Protein AF-A0A0M1JRF4-F1 (afdb_monomer_lite)

Radius of gyration: 20.36 Å; chains: 1; bounding box: 44×43×60 Å

pLDDT: mean 73.24, std 15.89, range [33.62, 96.62]

Structure (mmCIF, N/CA/C/O backbone):
data_AF-A0A0M1JRF4-F1
#
_entry.id   AF-A0A0M1JRF4-F1
#
loop_
_atom_site.group_PDB
_atom_site.id
_atom_site.type_symbol
_atom_site.label_atom_id
_atom_site.label_alt_id
_atom_site.label_comp_id
_atom_site.label_asym_id
_atom_site.label_entity_id
_atom_site.label_seq_id
_atom_site.pdbx_PDB_ins_code
_atom_site.Cartn_x
_atom_site.Cartn_y
_atom_site.Cartn_z
_atom_site.occupancy
_atom_site.B_iso_or_equiv
_atom_site.auth_seq_id
_atom_site.auth_comp_id
_atom_site.auth_asym_id
_atom_site.auth_atom_id
_atom_site.pdbx_PDB_model_num
ATOM 1 N N . MET A 1 1 ? -15.416 9.762 36.461 1.00 40.22 1 MET A N 1
ATOM 2 C CA . MET A 1 1 ? -14.225 10.137 35.661 1.00 40.22 1 MET A CA 1
ATOM 3 C C . MET A 1 1 ? -13.125 9.059 35.658 1.00 40.22 1 MET A C 1
ATOM 5 O O . MET A 1 1 ? -12.763 8.598 34.586 1.00 40.22 1 MET A O 1
ATOM 9 N N . PHE A 1 2 ? -12.673 8.545 36.812 1.00 33.62 2 PHE A N 1
ATOM 10 C CA . PHE A 1 2 ? -11.566 7.563 36.912 1.00 33.62 2 PHE A CA 1
ATOM 11 C C . PHE A 1 2 ? -11.776 6.170 36.270 1.00 33.62 2 PHE A C 1
ATOM 13 O O . PHE A 1 2 ? -10.801 5.503 35.934 1.00 33.62 2 PHE A O 1
ATOM 20 N N . LYS A 1 3 ? -13.018 5.703 36.067 1.00 45.19 3 LYS A N 1
ATOM 21 C CA . LYS A 1 3 ? -13.285 4.401 35.411 1.00 45.19 3 LYS A CA 1
ATOM 22 C C . LYS A 1 3 ? -13.143 4.433 33.879 1.00 45.19 3 LYS A C 1
ATOM 24 O O . LYS A 1 3 ? -12.910 3.384 33.290 1.00 45.19 3 LYS A O 1
ATOM 29 N N . ARG A 1 4 ? -13.268 5.607 33.241 1.00 44.72 4 ARG A N 1
ATOM 30 C CA . ARG A 1 4 ? -13.216 5.764 31.770 1.00 44.72 4 ARG A CA 1
ATOM 31 C C . ARG A 1 4 ? -11.778 5.628 31.246 1.00 44.72 4 ARG A C 1
ATOM 33 O O . ARG A 1 4 ? -11.536 4.856 30.327 1.00 44.72 4 ARG A O 1
ATOM 40 N N . ILE A 1 5 ? -10.833 6.236 31.969 1.00 53.28 5 ILE A N 1
ATOM 41 C CA . ILE A 1 5 ? -9.390 6.230 31.673 1.00 53.28 5 ILE A CA 1
ATOM 42 C C . ILE A 1 5 ? -8.810 4.805 31.655 1.00 53.28 5 ILE A C 1
ATOM 44 O O . ILE A 1 5 ? -7.969 4.495 30.819 1.00 53.28 5 ILE A O 1
ATOM 48 N N . LYS A 1 6 ? -9.283 3.902 32.529 1.00 58.22 6 LYS A N 1
ATOM 49 C CA . LYS A 1 6 ? -8.736 2.535 32.619 1.00 58.22 6 LYS A CA 1
ATOM 50 C C . LYS A 1 6 ? -8.973 1.708 31.351 1.00 58.22 6 LYS A C 1
ATOM 52 O O . LYS A 1 6 ? -8.084 0.975 30.944 1.00 58.22 6 LYS A O 1
ATOM 57 N N . ILE A 1 7 ? -10.144 1.821 30.724 1.00 61.22 7 ILE A N 1
ATOM 58 C CA . ILE A 1 7 ? -10.489 1.009 29.542 1.00 61.22 7 ILE A CA 1
ATOM 59 C C . ILE A 1 7 ? -9.811 1.556 28.283 1.00 61.22 7 ILE A C 1
ATOM 61 O O . ILE A 1 7 ? -9.316 0.779 27.468 1.00 61.22 7 ILE A O 1
ATOM 65 N N . GLU A 1 8 ? -9.757 2.880 28.141 1.00 59.53 8 GLU A N 1
ATOM 66 C CA . GLU A 1 8 ? -9.068 3.546 27.028 1.00 59.53 8 GLU A CA 1
ATOM 67 C C . GLU A 1 8 ? -7.565 3.250 27.069 1.00 59.53 8 GLU A C 1
ATOM 69 O O . GLU A 1 8 ? -6.987 2.859 26.059 1.00 59.53 8 GLU A O 1
ATOM 74 N N . PHE A 1 9 ? -6.959 3.309 28.259 1.00 65.25 9 PHE A N 1
ATOM 75 C CA . PHE A 1 9 ? -5.557 2.957 28.457 1.00 65.25 9 PHE A CA 1
ATOM 76 C C . PHE A 1 9 ? -5.271 1.479 28.157 1.00 65.25 9 PHE A C 1
ATOM 78 O O . PHE A 1 9 ? -4.322 1.181 27.441 1.00 65.25 9 PHE A O 1
ATO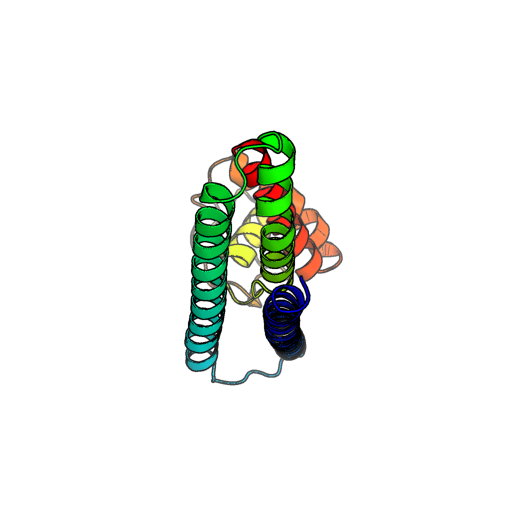M 85 N N . ILE A 1 10 ? -6.110 0.546 28.628 1.00 69.12 10 ILE A N 1
ATOM 86 C CA . ILE A 1 10 ? -5.951 -0.889 28.320 1.00 69.12 10 ILE A CA 1
ATOM 87 C C . ILE A 1 10 ? -6.063 -1.141 26.811 1.00 69.12 10 ILE A C 1
ATOM 89 O O . ILE A 1 10 ? -5.273 -1.903 26.259 1.00 69.12 10 ILE A O 1
ATOM 93 N N . SER A 1 11 ? -7.006 -0.479 26.137 1.00 62.59 11 SER A N 1
ATOM 94 C CA . SER A 1 11 ? -7.194 -0.623 24.689 1.00 62.59 11 SER A CA 1
ATOM 95 C C . SER A 1 11 ? -5.996 -0.072 23.913 1.00 62.59 11 SER A C 1
ATOM 97 O O . SER A 1 11 ? -5.538 -0.717 22.976 1.00 62.59 11 SER A O 1
ATOM 99 N N . LEU A 1 12 ? -5.439 1.069 24.336 1.00 63.66 12 LEU A N 1
ATOM 100 C CA . LEU A 1 12 ? -4.220 1.649 23.761 1.00 63.66 12 LEU A CA 1
ATOM 101 C C . LEU A 1 12 ? -2.999 0.751 23.960 1.00 63.66 12 LEU A C 1
ATOM 103 O O . LEU A 1 12 ? -2.259 0.520 23.010 1.00 63.66 12 LEU A O 1
ATOM 107 N N . VAL A 1 13 ? -2.808 0.213 25.167 1.00 70.75 13 VAL A N 1
ATOM 108 C CA . VAL A 1 13 ? -1.709 -0.714 25.472 1.00 70.75 13 VAL A CA 1
ATOM 109 C C . VAL A 1 13 ? -1.828 -1.982 24.630 1.00 70.75 13 VAL A C 1
ATOM 111 O O . VAL A 1 13 ? -0.845 -2.412 24.035 1.00 70.75 13 VAL A O 1
ATOM 114 N N . PHE A 1 14 ? -3.030 -2.551 24.516 1.00 68.19 14 PHE A N 1
ATOM 115 C CA . PHE A 1 14 ? -3.266 -3.727 23.682 1.00 68.19 14 PHE A CA 1
ATOM 116 C C . PHE A 1 14 ? -2.987 -3.430 22.203 1.00 68.19 14 PHE A C 1
ATOM 118 O O . PHE A 1 14 ? -2.257 -4.168 21.550 1.00 68.19 14 PHE A O 1
ATOM 125 N N . CYS A 1 15 ? -3.479 -2.299 21.694 1.00 63.47 15 CYS A N 1
ATOM 126 C CA . CYS A 1 15 ? -3.250 -1.868 20.319 1.00 63.47 15 CYS A CA 1
ATOM 127 C C . CYS A 1 15 ? -1.758 -1.619 20.028 1.00 63.47 15 CYS A C 1
ATOM 129 O O . CYS A 1 15 ? -1.267 -1.997 18.966 1.00 63.47 15 CYS A O 1
ATOM 131 N N . PHE A 1 16 ? -1.023 -1.041 20.982 1.00 65.00 16 PHE A N 1
ATOM 132 C CA . PHE A 1 16 ? 0.420 -0.824 20.882 1.00 65.00 16 PHE A CA 1
ATOM 133 C C . PHE A 1 16 ? 1.203 -2.141 20.848 1.00 65.00 16 PHE A C 1
ATOM 135 O O . PHE A 1 16 ? 2.083 -2.296 20.007 1.00 65.00 16 PHE A O 1
ATOM 142 N N . ILE A 1 17 ? 0.859 -3.104 21.712 1.00 70.25 17 ILE A N 1
ATOM 143 C CA . ILE A 1 17 ? 1.481 -4.439 21.727 1.00 70.25 17 ILE A CA 1
ATOM 144 C C . ILE A 1 17 ? 1.281 -5.137 20.377 1.00 70.25 17 ILE A C 1
ATOM 146 O O . ILE A 1 17 ? 2.244 -5.650 19.808 1.00 70.25 17 ILE A O 1
ATOM 150 N N . LEU A 1 18 ? 0.060 -5.096 19.836 1.00 65.44 18 LEU A N 1
ATOM 151 C CA . LEU A 1 18 ? -0.245 -5.673 18.525 1.00 65.44 18 LEU A CA 1
ATOM 152 C C . LEU A 1 18 ? 0.545 -4.987 17.400 1.00 65.44 18 LEU A C 1
ATOM 154 O O . LEU A 1 18 ? 1.150 -5.660 16.568 1.00 65.44 18 LEU A O 1
ATOM 158 N N . CYS A 1 19 ? 0.624 -3.653 17.410 1.00 61.62 19 CYS A N 1
ATOM 159 C CA . CYS A 1 19 ? 1.411 -2.910 16.423 1.00 61.62 19 CYS A CA 1
ATOM 160 C C . CYS A 1 19 ? 2.907 -3.236 16.501 1.00 61.62 19 CYS A C 1
ATOM 162 O O . CYS A 1 19 ? 3.540 -3.444 15.468 1.00 61.62 19 CYS A O 1
ATOM 164 N N . ALA A 1 20 ? 3.473 -3.305 17.708 1.00 64.19 20 ALA A N 1
ATOM 165 C CA . ALA A 1 20 ? 4.881 -3.627 17.914 1.00 64.19 20 ALA A CA 1
ATOM 166 C C . ALA A 1 20 ? 5.221 -5.045 17.425 1.00 64.19 20 ALA A C 1
ATOM 168 O O . ALA A 1 20 ? 6.272 -5.256 16.820 1.00 64.19 20 ALA A O 1
ATOM 169 N N . GLU A 1 21 ? 4.324 -6.013 17.631 1.00 66.50 21 GLU A N 1
ATOM 170 C CA . GLU A 1 21 ? 4.525 -7.381 17.151 1.00 66.50 21 GLU A CA 1
ATOM 171 C C . GLU A 1 21 ? 4.478 -7.475 15.617 1.00 66.50 21 GLU A C 1
ATOM 173 O O . GLU A 1 21 ? 5.301 -8.174 15.019 1.00 66.50 21 GLU A O 1
ATOM 178 N N . LEU A 1 22 ? 3.564 -6.746 14.968 1.00 62.75 22 LEU A N 1
ATOM 179 C CA . LEU A 1 22 ? 3.484 -6.674 13.503 1.00 62.75 22 LEU A CA 1
ATOM 180 C C . LEU A 1 22 ? 4.747 -6.051 12.898 1.00 62.75 22 LEU A C 1
ATOM 182 O O . LEU A 1 22 ? 5.294 -6.577 11.927 1.00 62.75 22 LEU A O 1
ATOM 186 N N . LEU A 1 23 ? 5.262 -4.994 13.526 1.00 60.81 23 LEU A N 1
ATOM 187 C CA . LEU A 1 23 ? 6.465 -4.288 13.087 1.00 60.81 23 LEU A CA 1
ATOM 188 C C . LE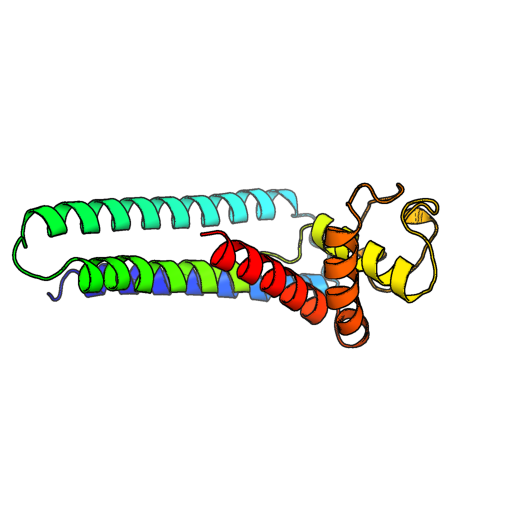U A 1 23 ? 7.728 -5.159 13.240 1.00 60.81 23 LEU A C 1
ATOM 190 O O . LEU A 1 23 ? 8.554 -5.233 12.331 1.00 60.81 23 LEU A O 1
ATOM 194 N N . LEU A 1 24 ? 7.844 -5.912 14.341 1.00 63.69 24 LEU A N 1
ATOM 195 C CA . LEU A 1 24 ? 8.929 -6.883 14.546 1.00 63.69 24 LEU A CA 1
ATOM 196 C C . LEU A 1 24 ? 8.897 -8.040 13.537 1.00 63.69 24 LEU A C 1
ATOM 198 O O . LEU A 1 24 ? 9.950 -8.541 13.139 1.00 63.69 24 LEU A O 1
ATOM 202 N N . LYS A 1 25 ? 7.708 -8.483 13.117 1.00 59.84 25 LYS A N 1
ATOM 203 C CA . LYS A 1 25 ? 7.568 -9.528 12.090 1.00 59.84 25 LYS A CA 1
ATOM 204 C C . LYS A 1 25 ? 7.936 -9.020 10.703 1.00 59.84 25 LYS A C 1
ATOM 206 O O . LYS A 1 25 ? 8.608 -9.745 9.976 1.00 59.84 25 LYS A O 1
ATOM 211 N N . GLN A 1 26 ? 7.567 -7.784 10.365 1.00 60.22 26 GLN A N 1
ATOM 212 C CA . GLN A 1 26 ? 8.017 -7.150 9.127 1.00 60.22 26 GLN A CA 1
ATOM 213 C C . GLN A 1 26 ? 9.546 -7.099 9.063 1.00 60.22 26 GLN A C 1
ATOM 215 O O . GLN A 1 26 ? 10.125 -7.530 8.070 1.00 60.22 26 GLN A O 1
ATOM 220 N N . TYR A 1 27 ? 10.198 -6.664 10.144 1.00 62.16 27 TYR A N 1
ATOM 221 C CA . TYR A 1 27 ? 11.658 -6.640 10.214 1.00 62.16 27 TYR A CA 1
ATOM 222 C C . TYR A 1 27 ? 12.275 -8.028 9.959 1.00 62.16 27 TYR A C 1
ATOM 224 O O . TYR A 1 27 ? 13.260 -8.151 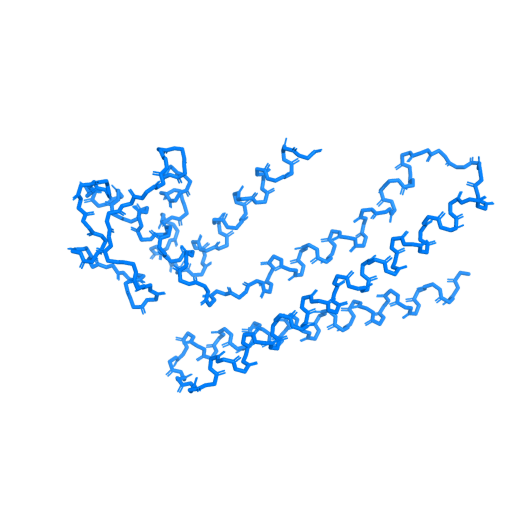9.241 1.00 62.16 27 TYR A O 1
ATOM 232 N N . ARG A 1 28 ? 11.669 -9.106 10.476 1.00 59.31 28 ARG A N 1
ATOM 233 C CA . ARG A 1 28 ? 12.144 -10.482 10.229 1.00 59.31 28 ARG A CA 1
ATOM 234 C C . ARG A 1 28 ? 11.970 -10.943 8.779 1.00 59.31 28 ARG A C 1
ATOM 236 O O . ARG A 1 28 ? 12.826 -11.675 8.287 1.00 59.31 28 ARG A O 1
ATOM 243 N N . LEU A 1 29 ? 10.892 -10.523 8.113 1.00 57.91 29 LEU A N 1
ATOM 244 C CA . LEU A 1 29 ? 10.653 -10.820 6.697 1.00 57.91 29 LEU A CA 1
ATOM 245 C C . LEU A 1 29 ? 11.652 -10.084 5.793 1.00 57.91 29 LEU A C 1
ATOM 247 O O . LEU A 1 29 ? 12.189 -10.692 4.873 1.00 57.91 29 LEU A O 1
ATOM 251 N N . GLU A 1 30 ? 11.963 -8.819 6.093 1.00 56.12 30 GLU A N 1
ATOM 252 C CA . GLU A 1 30 ? 12.979 -8.040 5.365 1.00 56.12 30 GLU A CA 1
ATOM 253 C C . GLU A 1 30 ? 14.395 -8.634 5.512 1.00 56.12 30 GLU A C 1
ATOM 255 O O . GLU A 1 30 ? 15.203 -8.536 4.593 1.00 56.12 30 GLU A O 1
ATOM 260 N N . VAL A 1 31 ? 14.691 -9.310 6.630 1.00 62.16 31 VAL A N 1
ATOM 261 C CA . VAL A 1 31 ? 15.986 -9.979 6.888 1.00 62.16 31 VAL A CA 1
ATOM 262 C C . VAL A 1 31 ? 16.045 -11.406 6.295 1.00 62.16 31 VAL A C 1
ATOM 264 O O . VAL A 1 31 ? 17.029 -12.120 6.468 1.00 62.16 31 VAL A O 1
ATOM 267 N N . GLY A 1 32 ? 15.021 -11.840 5.549 1.00 52.94 32 GLY A N 1
ATOM 268 C CA . GLY A 1 32 ? 15.050 -13.106 4.802 1.00 52.94 32 GLY A CA 1
ATOM 269 C C . GLY A 1 32 ? 14.826 -14.363 5.649 1.00 52.94 32 GLY A C 1
ATOM 270 O O . GLY A 1 32 ? 15.139 -15.469 5.209 1.00 52.94 32 GLY A O 1
ATOM 271 N N . VAL A 1 33 ? 14.264 -14.231 6.855 1.00 56.41 33 VAL A N 1
ATOM 272 C CA . VAL A 1 33 ? 13.871 -15.387 7.675 1.00 56.41 33 VAL A CA 1
ATOM 273 C C . VAL A 1 33 ? 12.528 -15.915 7.158 1.00 56.41 33 VAL A C 1
ATOM 275 O O . VAL A 1 33 ? 11.462 -15.481 7.595 1.00 56.41 33 VAL A O 1
ATOM 278 N N . SER A 1 34 ? 12.569 -16.821 6.175 1.00 50.03 34 SER A N 1
ATOM 279 C CA . SER A 1 34 ? 11.367 -17.406 5.571 1.00 50.03 34 SER A CA 1
ATOM 280 C C . SER A 1 34 ? 10.735 -18.453 6.496 1.00 50.03 34 SER A C 1
ATOM 282 O O . SER A 1 34 ? 11.069 -19.637 6.444 1.00 50.03 34 SER A O 1
ATOM 284 N N . ASP A 1 35 ? 9.800 -18.036 7.346 1.00 52.06 35 ASP A N 1
ATOM 285 C CA . ASP A 1 35 ? 8.957 -18.979 8.081 1.00 52.06 35 ASP A CA 1
ATOM 286 C C . ASP A 1 35 ? 7.742 -19.371 7.228 1.00 52.06 35 ASP A C 1
ATOM 288 O O . ASP A 1 35 ? 6.913 -18.533 6.870 1.00 52.06 35 ASP A O 1
ATOM 292 N N . ALA A 1 36 ? 7.586 -20.672 6.969 1.00 45.81 36 ALA A N 1
ATOM 293 C CA . ALA A 1 36 ? 6.463 -21.305 6.263 1.00 45.81 36 ALA A CA 1
ATOM 294 C C . ALA A 1 36 ? 5.098 -21.202 7.001 1.00 45.81 36 ALA A C 1
ATOM 296 O O . ALA A 1 36 ? 4.225 -22.052 6.852 1.00 45.81 36 ALA A O 1
ATOM 297 N N . ARG A 1 37 ? 4.894 -20.164 7.825 1.00 49.47 37 ARG A N 1
ATOM 298 C CA . ARG A 1 37 ? 3.712 -19.923 8.677 1.00 49.47 37 ARG A CA 1
ATOM 299 C C . ARG A 1 37 ? 2.806 -18.796 8.163 1.00 49.47 37 ARG A C 1
ATOM 301 O O . ARG A 1 37 ? 2.075 -18.195 8.950 1.00 49.47 37 ARG A O 1
ATOM 308 N N . LEU A 1 38 ? 2.850 -18.497 6.863 1.00 52.84 38 LEU A N 1
ATOM 309 C CA . LEU A 1 38 ? 2.087 -17.410 6.231 1.00 52.84 38 LEU A CA 1
ATOM 310 C C . LEU A 1 38 ? 0.580 -17.471 6.563 1.00 52.84 38 LEU A C 1
ATOM 312 O O . LEU A 1 38 ? 0.022 -16.490 7.040 1.00 52.84 38 LEU A O 1
ATOM 316 N N . THR A 1 39 ? -0.048 -18.649 6.500 1.00 49.56 39 THR A N 1
ATOM 317 C CA . THR A 1 39 ? -1.502 -18.799 6.715 1.00 49.56 39 THR A CA 1
ATOM 318 C C . THR A 1 39 ? -1.957 -18.565 8.163 1.00 49.56 39 THR A C 1
ATOM 320 O O . THR A 1 39 ? -3.030 -18.013 8.402 1.00 49.56 39 THR A O 1
ATOM 323 N N . TYR A 1 40 ? -1.149 -18.963 9.155 1.00 50.06 40 TYR A N 1
ATOM 324 C CA . TYR A 1 40 ? -1.467 -18.725 10.573 1.00 50.06 40 TYR A CA 1
ATOM 325 C C . TYR A 1 40 ? -1.338 -17.240 10.927 1.00 50.06 40 TYR A C 1
ATOM 327 O O . TYR A 1 40 ? -2.109 -16.712 11.729 1.00 50.06 40 TYR A O 1
ATOM 335 N N . ASN A 1 41 ? -0.376 -16.557 10.306 1.00 54.44 41 ASN A N 1
ATOM 336 C CA . ASN A 1 41 ? -0.169 -15.130 10.504 1.00 54.44 41 ASN A CA 1
ATOM 337 C C . ASN A 1 41 ? -1.314 -14.307 9.900 1.00 54.44 41 ASN A C 1
ATOM 339 O O . ASN A 1 41 ? -1.780 -13.385 10.563 1.00 54.44 41 ASN A O 1
ATOM 343 N N . ASP A 1 42 ? -1.837 -14.683 8.733 1.00 53.47 42 ASP A N 1
ATOM 344 C CA . ASP A 1 42 ? -2.952 -13.970 8.094 1.00 53.47 42 ASP A CA 1
ATOM 345 C C . ASP A 1 42 ? -4.262 -14.084 8.890 1.00 53.47 42 ASP A C 1
ATOM 347 O O . ASP A 1 42 ? -4.947 -13.083 9.120 1.00 53.47 42 ASP A O 1
ATOM 351 N N . LEU A 1 43 ? -4.584 -15.283 9.392 1.00 56.91 43 LEU A N 1
ATOM 352 C CA . LEU A 1 43 ? -5.743 -15.503 10.269 1.00 56.91 43 LEU A CA 1
ATOM 353 C C . LEU A 1 43 ? -5.633 -14.707 11.569 1.00 56.91 43 LEU A C 1
ATOM 355 O O . LEU A 1 43 ? -6.616 -14.144 12.055 1.00 56.91 43 LEU A O 1
ATOM 359 N N . ARG A 1 44 ? -4.425 -14.643 12.125 1.00 60.91 44 ARG A N 1
ATOM 360 C CA . ARG A 1 44 ? -4.163 -13.927 13.365 1.00 60.91 44 ARG A CA 1
ATOM 361 C C . ARG A 1 44 ? -4.244 -12.410 13.182 1.00 60.91 44 ARG A C 1
ATOM 363 O O . ARG A 1 44 ? -4.892 -11.756 13.991 1.00 60.91 44 ARG A O 1
ATOM 370 N N . ILE A 1 45 ? -3.669 -11.865 12.109 1.00 60.94 45 ILE A N 1
ATOM 371 C CA . ILE A 1 45 ? -3.798 -10.443 11.748 1.00 60.94 45 ILE A CA 1
ATOM 372 C C . ILE A 1 45 ? -5.275 -10.088 11.548 1.00 60.94 45 ILE A C 1
ATOM 374 O O . ILE A 1 45 ? -5.748 -9.070 12.051 1.00 60.94 45 ILE A O 1
ATOM 378 N N . GLY A 1 46 ? -6.033 -10.956 10.872 1.00 57.84 46 GLY A N 1
ATOM 379 C CA . GLY A 1 46 ? -7.481 -10.808 10.734 1.00 57.84 46 GLY A CA 1
ATOM 380 C C . GLY A 1 46 ? -8.199 -10.762 12.087 1.00 57.84 46 GLY A C 1
ATOM 381 O O . GLY A 1 46 ? -9.014 -9.871 12.319 1.00 57.84 46 GLY A O 1
ATOM 382 N N . ALA A 1 47 ? -7.862 -11.669 13.008 1.00 65.50 47 ALA A N 1
ATOM 383 C CA . ALA A 1 47 ? -8.431 -11.695 14.355 1.00 65.50 47 ALA A CA 1
ATOM 384 C C . ALA A 1 47 ? -8.086 -10.435 15.169 1.00 65.50 47 ALA A C 1
ATOM 386 O O . ALA A 1 47 ? -8.946 -9.901 15.871 1.00 65.50 47 ALA A O 1
ATOM 387 N N . GLU A 1 48 ? -6.860 -9.925 15.038 1.00 66.81 48 GLU A N 1
ATOM 388 C CA . GLU A 1 48 ? -6.410 -8.678 15.660 1.00 66.81 48 GLU A CA 1
ATOM 389 C C . GLU A 1 48 ? -7.219 -7.482 15.130 1.00 66.81 48 GLU A C 1
ATOM 391 O O . GLU A 1 48 ? -7.776 -6.719 15.919 1.00 66.81 48 GLU A O 1
ATOM 396 N N . TYR A 1 49 ? -7.414 -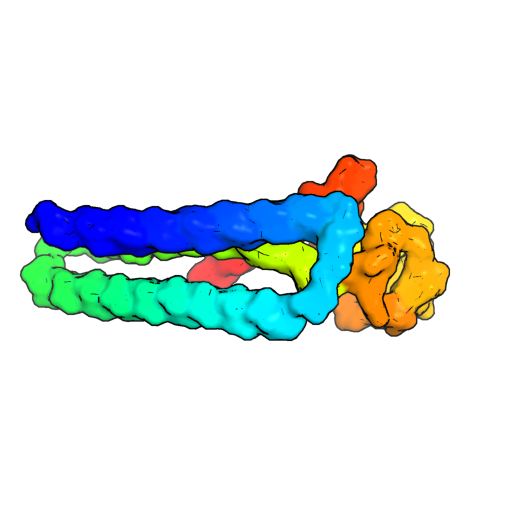7.374 13.812 1.00 63.47 49 TYR A N 1
ATOM 397 C CA . TYR A 1 49 ? -8.279 -6.349 13.212 1.00 63.47 49 TYR A CA 1
ATOM 398 C C . TYR A 1 49 ? -9.740 -6.460 13.660 1.00 63.47 49 TYR A C 1
ATOM 400 O O . TYR A 1 49 ? -10.381 -5.442 13.934 1.00 63.47 49 TYR A O 1
ATOM 408 N N . ILE A 1 50 ? -10.284 -7.674 13.760 1.00 65.06 50 ILE A N 1
ATOM 409 C CA . ILE A 1 50 ? -11.651 -7.900 14.249 1.00 65.06 50 ILE A CA 1
ATOM 410 C C . ILE A 1 50 ? -11.771 -7.454 15.710 1.00 65.06 50 ILE A C 1
ATOM 412 O O . ILE A 1 50 ? -12.723 -6.754 16.055 1.00 65.06 50 ILE A O 1
ATOM 416 N N . ALA A 1 51 ? -10.796 -7.784 16.559 1.00 70.19 51 ALA A N 1
ATOM 417 C CA . ALA A 1 51 ? -10.780 -7.358 17.955 1.00 70.19 51 ALA A CA 1
ATOM 418 C C . ALA A 1 51 ? -10.743 -5.825 18.087 1.00 70.19 51 ALA A C 1
ATOM 420 O O . ALA A 1 51 ? -11.501 -5.258 18.877 1.00 70.19 51 ALA A O 1
ATOM 421 N N . LEU A 1 52 ? -9.928 -5.146 17.272 1.00 66.69 52 LEU A N 1
ATOM 422 C CA . LEU A 1 52 ? -9.863 -3.682 17.224 1.00 66.69 52 LEU A CA 1
ATOM 423 C C . LEU A 1 52 ? -11.199 -3.066 16.776 1.00 66.69 52 LEU A C 1
ATOM 425 O O . LEU A 1 52 ? -11.677 -2.117 17.397 1.00 66.69 52 LEU A O 1
ATOM 429 N N . ASN A 1 53 ? -11.853 -3.644 15.764 1.00 65.19 53 ASN A N 1
ATOM 430 C CA . ASN A 1 53 ? -13.175 -3.201 15.313 1.00 65.19 53 ASN A CA 1
ATOM 431 C C . ASN A 1 53 ? -14.261 -3.420 16.379 1.00 65.19 53 ASN A C 1
ATOM 433 O O . ASN A 1 53 ? -15.098 -2.546 16.598 1.00 65.19 53 ASN A O 1
ATOM 437 N N . ILE A 1 54 ? -14.242 -4.548 17.093 1.00 71.56 54 ILE A N 1
ATOM 438 C CA . ILE A 1 54 ? -15.175 -4.809 18.200 1.00 71.56 54 ILE A CA 1
ATOM 439 C C . ILE A 1 54 ? -14.967 -3.789 19.325 1.00 71.56 54 ILE A C 1
ATOM 441 O O . ILE A 1 54 ? -15.940 -3.226 19.831 1.00 71.56 54 ILE A O 1
ATOM 445 N N . LEU A 1 55 ? -13.714 -3.508 19.698 1.00 70.00 55 LEU A N 1
ATOM 446 C CA . LEU A 1 55 ? -13.389 -2.482 20.691 1.00 70.00 55 LEU A CA 1
ATOM 447 C C . LEU A 1 55 ? -13.891 -1.102 20.256 1.00 70.00 55 LEU A C 1
ATOM 449 O O . LEU A 1 55 ? -14.512 -0.400 21.058 1.00 70.00 55 LEU A O 1
ATOM 453 N N . TYR A 1 56 ? -13.701 -0.753 18.984 1.00 67.19 56 TYR A N 1
ATOM 454 C CA . TYR A 1 56 ? -14.220 0.478 18.399 1.00 67.19 56 TYR A CA 1
ATOM 455 C C . TYR A 1 56 ? -15.752 0.563 18.487 1.00 67.19 56 TYR A C 1
ATOM 457 O O . TYR A 1 56 ? -16.286 1.568 18.953 1.00 67.19 56 TYR A O 1
ATOM 465 N N . LEU A 1 57 ? -16.479 -0.504 18.139 1.00 65.94 57 LEU A N 1
ATOM 466 C CA . LEU A 1 57 ? -17.945 -0.543 18.221 1.00 65.94 57 LEU A CA 1
ATOM 467 C C . LEU A 1 57 ? -18.461 -0.443 19.664 1.00 65.94 57 LEU A C 1
ATOM 469 O O . LEU A 1 57 ? -19.437 0.265 19.931 1.00 65.94 57 LEU A O 1
ATOM 473 N N . ILE A 1 58 ? -17.802 -1.116 20.615 1.00 72.69 58 ILE A N 1
ATOM 474 C CA . ILE A 1 58 ? -18.117 -1.004 22.048 1.00 72.69 58 ILE A CA 1
ATOM 475 C C . ILE A 1 58 ? -17.921 0.439 22.515 1.00 72.69 58 ILE A C 1
ATOM 477 O O . ILE A 1 58 ? -18.750 0.975 23.260 1.00 72.69 58 ILE A O 1
ATOM 481 N N . TRP A 1 59 ? -16.834 1.069 22.078 1.00 70.31 59 TRP A N 1
ATOM 482 C CA . TRP A 1 59 ? -16.529 2.449 22.409 1.00 70.31 59 TRP A CA 1
ATOM 483 C C . TRP A 1 59 ? -17.552 3.423 21.806 1.00 70.31 59 TRP A C 1
ATOM 485 O O . TRP A 1 59 ? -18.128 4.223 22.546 1.00 70.31 59 TRP A O 1
ATOM 495 N N . LEU A 1 60 ? -17.882 3.284 20.519 1.00 64.94 60 LEU A N 1
ATOM 496 C CA . LEU A 1 60 ? -18.884 4.098 19.824 1.00 64.94 60 LEU A CA 1
ATOM 497 C C . LEU A 1 60 ? -20.260 3.999 20.499 1.00 64.94 60 LEU A C 1
ATOM 499 O O . LEU A 1 60 ? -20.936 5.004 20.726 1.00 64.94 60 LEU A O 1
ATOM 503 N N . ARG A 1 61 ? -20.665 2.786 20.899 1.00 70.31 61 ARG A N 1
ATOM 504 C CA . ARG A 1 61 ? -21.931 2.560 21.607 1.00 70.31 61 ARG A CA 1
ATOM 505 C C . ARG A 1 61 ? -21.946 3.229 22.982 1.00 70.31 61 ARG A C 1
ATOM 507 O O . ARG A 1 61 ? -22.957 3.820 23.353 1.00 70.31 61 ARG A O 1
ATOM 514 N N . LYS A 1 62 ? -20.836 3.185 23.728 1.00 68.19 62 LYS A N 1
ATOM 515 C CA . LYS A 1 62 ? -20.698 3.893 25.015 1.00 68.19 62 LYS A CA 1
ATOM 516 C C . LYS A 1 62 ? -20.678 5.411 24.852 1.00 68.19 62 LYS A C 1
ATOM 518 O O . LYS A 1 62 ? -21.250 6.104 25.689 1.00 68.19 62 LYS A O 1
ATOM 523 N N . ALA A 1 63 ? -20.045 5.927 23.799 1.00 64.19 63 ALA A N 1
ATOM 524 C CA . ALA A 1 63 ? -20.064 7.351 23.483 1.00 64.19 63 ALA A CA 1
ATOM 525 C C . ALA A 1 63 ? -21.503 7.828 23.234 1.00 64.19 63 ALA A C 1
ATOM 527 O O . ALA A 1 63 ? -21.937 8.772 23.886 1.00 64.19 63 ALA A O 1
ATOM 528 N N . LYS A 1 64 ? -22.275 7.097 22.416 1.00 64.75 64 LYS A N 1
ATOM 529 C CA . LYS A 1 64 ? -23.691 7.389 22.129 1.00 64.75 64 LYS A CA 1
ATOM 530 C C . LYS A 1 64 ? -24.597 7.322 23.366 1.00 64.75 64 LYS A C 1
ATOM 532 O O . LYS A 1 64 ? -25.486 8.152 23.512 1.00 64.75 64 LYS A O 1
ATOM 537 N N . LEU A 1 65 ? -24.382 6.347 24.254 1.00 64.88 65 LEU A N 1
ATOM 538 C CA . LEU A 1 65 ? -25.165 6.202 25.491 1.00 64.88 65 LEU A CA 1
ATOM 539 C C . LEU A 1 65 ? -24.922 7.353 26.473 1.00 64.88 65 LEU A C 1
ATOM 541 O O . LEU A 1 65 ? -25.868 7.860 27.064 1.00 64.88 65 LEU A O 1
ATOM 545 N N . ASN A 1 66 ? -23.672 7.792 26.615 1.00 59.69 66 ASN A N 1
ATOM 546 C CA . ASN A 1 66 ? -23.348 8.933 27.470 1.00 59.69 66 ASN A CA 1
ATOM 547 C C . ASN A 1 66 ? -23.852 10.261 26.875 1.00 59.69 66 ASN A C 1
ATOM 549 O O . ASN A 1 66 ? -24.148 11.189 27.620 1.00 59.69 66 ASN A O 1
ATOM 553 N N . ASP A 1 67 ? -23.991 10.343 25.550 1.00 56.75 67 ASP A N 1
ATOM 554 C CA . ASP A 1 67 ? -24.483 11.534 24.849 1.00 56.75 67 ASP A CA 1
ATOM 555 C C . ASP A 1 67 ? -25.982 11.802 25.087 1.00 56.75 67 ASP A C 1
ATOM 557 O O . ASP A 1 67 ? -26.420 12.950 25.077 1.00 56.75 67 ASP A O 1
ATOM 561 N N . GLN A 1 68 ? -26.769 10.757 25.381 1.00 55.06 68 GLN A N 1
ATOM 562 C CA . GLN A 1 68 ? -28.173 10.898 25.794 1.00 55.06 68 GLN A CA 1
ATOM 563 C C . GLN A 1 68 ? -28.336 11.492 27.204 1.00 55.06 68 GLN A C 1
ATOM 565 O O . GLN A 1 68 ? -29.445 11.876 27.567 1.00 55.06 68 GLN A O 1
ATOM 570 N N . GLN A 1 69 ? -27.260 11.567 27.995 1.00 55.19 69 GLN A N 1
ATOM 571 C CA . GLN A 1 69 ? -27.300 11.988 29.397 1.00 55.19 69 GLN A CA 1
ATOM 572 C C . GLN A 1 69 ? -26.806 13.434 29.617 1.00 55.19 69 GLN A C 1
ATOM 574 O O . GLN A 1 69 ? -27.186 14.043 30.611 1.00 55.19 69 GLN A O 1
ATOM 579 N N . ASP A 1 70 ? -26.039 14.003 28.675 1.00 55.09 70 ASP A N 1
ATOM 580 C CA . ASP A 1 70 ? -25.500 15.377 28.717 1.00 55.09 70 ASP A CA 1
ATOM 581 C C . ASP A 1 70 ? -26.029 16.217 27.535 1.00 55.09 70 ASP A C 1
ATOM 583 O O . ASP A 1 70 ? -25.396 16.366 26.481 1.00 55.09 70 ASP A O 1
ATOM 587 N N . SER A 1 71 ? -27.223 16.791 27.695 1.00 53.66 71 SER A N 1
ATOM 588 C CA . SER A 1 71 ? -27.920 17.580 26.666 1.00 53.66 71 SER A CA 1
ATOM 589 C C . SER A 1 71 ? -27.460 19.046 26.541 1.00 53.66 71 SER A C 1
ATOM 591 O O . SER A 1 71 ? -28.081 19.810 25.807 1.00 53.66 71 SER A O 1
ATOM 593 N N . THR A 1 72 ? -26.392 19.471 27.227 1.00 52.19 72 THR A N 1
ATOM 594 C CA . THR A 1 72 ? -26.051 20.903 27.401 1.00 52.19 72 THR A CA 1
ATOM 595 C C . THR A 1 72 ? -24.738 21.377 26.767 1.00 52.19 72 THR A C 1
ATOM 597 O O . THR A 1 72 ? -24.488 22.580 26.755 1.00 52.19 72 THR A O 1
ATOM 600 N N . ILE A 1 73 ? -23.905 20.503 26.186 1.00 51.47 73 ILE A N 1
ATOM 601 C CA . ILE A 1 73 ? -22.605 20.903 25.605 1.00 51.47 73 ILE A CA 1
ATOM 602 C C . ILE A 1 73 ? -22.619 20.736 24.074 1.00 51.47 73 ILE A C 1
ATOM 604 O O . ILE A 1 73 ? -22.991 19.688 23.552 1.00 51.47 73 ILE A O 1
ATOM 608 N N . GLY A 1 74 ? -22.248 21.797 23.348 1.00 53.62 74 GLY A N 1
ATOM 609 C CA . GLY A 1 74 ? -22.410 21.947 21.895 1.00 53.62 74 GLY A CA 1
ATOM 610 C C . GLY A 1 74 ? -21.816 20.829 21.019 1.00 53.62 74 GLY A C 1
ATOM 611 O O . GLY A 1 74 ? -20.747 20.280 21.289 1.00 53.62 74 GLY A O 1
ATOM 612 N N . SER A 1 75 ? -22.505 20.544 19.911 1.00 54.88 75 SER A N 1
ATOM 613 C CA . SER A 1 75 ? -22.279 19.418 18.984 1.00 54.88 75 SER A CA 1
ATOM 614 C C . SER A 1 75 ? -20.855 19.276 18.423 1.00 54.88 75 SER A C 1
ATOM 616 O O . SER A 1 75 ? -20.415 18.159 18.152 1.00 54.88 75 SER A O 1
ATOM 618 N N . ARG A 1 76 ? -20.090 20.369 18.285 1.00 50.03 76 ARG A N 1
ATOM 619 C CA . ARG A 1 76 ? -18.710 20.330 17.759 1.00 50.03 76 ARG A CA 1
ATOM 620 C C . ARG A 1 76 ? -17.701 19.706 18.727 1.00 50.03 76 ARG A C 1
ATOM 622 O O . ARG A 1 76 ? -16.826 18.966 18.289 1.00 50.03 76 ARG A O 1
ATOM 629 N N . VAL A 1 77 ? -17.834 19.955 20.033 1.00 55.75 77 VAL A N 1
ATOM 630 C CA . VAL A 1 77 ? -16.931 19.379 21.053 1.00 55.75 77 VAL A CA 1
ATOM 631 C C . VAL A 1 77 ? -17.132 17.860 21.143 1.00 55.75 77 VAL A C 1
ATOM 633 O O . VAL A 1 77 ? -16.177 17.111 21.338 1.00 55.75 77 VAL A O 1
ATOM 636 N N . LYS A 1 78 ? -18.366 17.403 20.903 1.00 61.69 78 LYS A N 1
ATOM 637 C CA . LYS A 1 78 ? -18.769 15.992 20.922 1.00 61.69 78 LYS A CA 1
ATOM 638 C C . LYS A 1 78 ? -18.196 15.195 19.745 1.00 61.69 78 LYS A C 1
ATOM 640 O O . LYS A 1 78 ? -17.704 14.089 19.946 1.00 61.69 78 LYS A O 1
ATOM 645 N N . PHE A 1 79 ? -18.171 15.776 18.543 1.00 57.59 79 PHE A N 1
ATOM 646 C CA . PHE A 1 79 ? -17.572 15.141 17.361 1.00 57.59 79 PHE A CA 1
ATOM 647 C C . PHE A 1 79 ? -16.050 14.979 17.490 1.00 57.59 79 PHE A C 1
ATOM 649 O O . PHE A 1 79 ? -15.513 13.908 17.224 1.00 57.59 79 PHE A O 1
ATOM 656 N N . VAL A 1 80 ? -15.350 16.005 17.986 1.00 61.97 80 VAL A N 1
ATOM 657 C CA . VAL A 1 80 ? -13.892 15.940 18.191 1.00 61.97 80 VAL A CA 1
ATOM 658 C C . VAL A 1 80 ? -13.526 14.922 19.278 1.00 61.97 80 VAL A C 1
ATOM 660 O O . VAL A 1 80 ? -12.585 14.152 19.101 1.00 61.97 80 VAL A O 1
ATOM 663 N N . GLN A 1 81 ? -14.306 14.836 20.363 1.00 64.31 81 GLN A N 1
ATOM 664 C CA . GLN A 1 81 ? -14.137 13.785 21.377 1.00 64.31 81 GLN A CA 1
ATOM 665 C C . GLN A 1 81 ? -14.444 12.378 20.838 1.00 64.31 81 GLN A C 1
ATOM 667 O O . GLN A 1 81 ? -13.840 11.410 21.300 1.00 64.31 81 GLN A O 1
ATOM 672 N N . ALA A 1 82 ? -15.340 12.258 19.851 1.00 62.97 82 ALA A N 1
ATOM 673 C CA . ALA A 1 82 ? -15.643 11.004 19.164 1.00 62.97 82 ALA A CA 1
ATOM 674 C C . ALA A 1 82 ? -14.559 10.595 18.129 1.00 62.97 82 ALA A C 1
ATOM 676 O O . ALA A 1 82 ? -14.401 9.422 17.783 1.00 62.97 82 ALA A O 1
ATOM 677 N N . ILE A 1 83 ? -13.780 11.549 17.624 1.00 65.69 83 ILE A N 1
ATOM 678 C CA . ILE A 1 83 ? -12.724 11.276 16.642 1.00 65.69 83 ILE A CA 1
ATOM 679 C C . ILE A 1 83 ? -11.363 11.063 17.296 1.00 65.69 83 ILE A C 1
ATOM 681 O O . ILE A 1 83 ? -10.600 10.233 16.812 1.00 65.69 83 ILE A O 1
ATOM 685 N N . ALA A 1 84 ? -11.057 11.748 18.399 1.00 67.56 84 ALA A N 1
ATOM 686 C CA . ALA A 1 84 ? -9.719 11.728 18.995 1.00 67.56 84 ALA A CA 1
ATOM 687 C C . ALA A 1 84 ? -9.186 10.323 19.371 1.00 67.56 84 ALA A C 1
ATOM 689 O O . ALA A 1 84 ? -7.995 10.082 19.194 1.00 67.56 84 ALA A O 1
ATOM 690 N N . PRO A 1 85 ? -10.003 9.362 19.843 1.00 64.94 85 PRO A N 1
ATOM 691 C CA . PRO A 1 85 ? -9.520 7.996 20.078 1.00 64.94 85 PRO A CA 1
ATOM 692 C C . PRO A 1 85 ? -9.470 7.174 18.788 1.00 64.94 85 PRO A C 1
ATOM 694 O O . PRO A 1 85 ? -8.562 6.370 18.592 1.00 64.94 85 PRO A O 1
ATOM 697 N N . SER A 1 86 ? -10.423 7.412 17.886 1.00 64.94 86 SER A N 1
ATOM 698 C CA . SER A 1 86 ? -10.536 6.767 16.574 1.00 64.94 86 SER A CA 1
ATOM 699 C C . SER A 1 86 ? -9.332 7.077 15.681 1.00 64.94 86 SER A C 1
ATOM 701 O O . SER A 1 86 ? -8.847 6.205 14.966 1.00 64.94 86 SER A O 1
ATOM 703 N N . SER A 1 87 ? -8.799 8.298 15.762 1.00 68.38 87 SER A N 1
ATOM 704 C CA . SER A 1 87 ? -7.602 8.710 15.031 1.00 68.38 87 SER A CA 1
ATOM 705 C C . SER A 1 87 ? -6.344 7.990 15.517 1.00 68.38 87 SER A C 1
ATOM 707 O O . SER A 1 87 ? -5.482 7.686 14.698 1.00 68.38 87 SER A O 1
ATOM 709 N N . ILE A 1 88 ? -6.252 7.635 16.805 1.00 68.19 88 ILE A N 1
ATOM 710 C CA . ILE A 1 88 ? -5.144 6.815 17.315 1.00 68.19 88 ILE A CA 1
ATOM 711 C C . ILE A 1 88 ? -5.237 5.393 16.758 1.00 68.19 88 ILE A C 1
ATOM 713 O O . ILE A 1 88 ? -4.224 4.849 16.329 1.00 68.19 88 ILE A O 1
ATOM 717 N N . PHE A 1 89 ? -6.437 4.808 16.685 1.00 67.12 89 PHE A N 1
ATOM 718 C CA . PHE A 1 89 ? -6.625 3.511 16.026 1.00 67.12 89 PHE A CA 1
ATOM 719 C C . PHE A 1 89 ? -6.277 3.564 14.538 1.00 67.12 89 PHE A C 1
ATOM 721 O O . PHE A 1 89 ? -5.608 2.660 14.053 1.00 67.12 89 PHE A O 1
ATOM 728 N N . LEU A 1 90 ? -6.673 4.620 13.823 1.00 68.25 90 LEU A N 1
ATOM 729 C CA . LEU A 1 90 ? -6.312 4.806 12.415 1.00 68.25 90 LEU A CA 1
ATOM 730 C C . LEU A 1 90 ? -4.802 4.971 12.230 1.00 68.25 90 LEU A C 1
ATOM 732 O O . LEU A 1 90 ? -4.238 4.386 11.313 1.00 68.25 90 LEU A O 1
ATOM 736 N N . LEU A 1 91 ? -4.133 5.711 13.115 1.00 70.88 91 LEU A N 1
ATOM 737 C CA . LEU A 1 91 ? -2.683 5.895 13.086 1.00 70.88 91 LEU A CA 1
ATOM 738 C C . LEU A 1 91 ? -1.942 4.585 13.383 1.00 70.88 91 LEU A C 1
ATOM 740 O O . LEU A 1 91 ? -0.993 4.230 12.689 1.00 70.88 91 LEU A O 1
ATOM 744 N N . LEU A 1 92 ? -2.411 3.827 14.372 1.00 65.31 92 LEU A N 1
ATOM 745 C CA . LEU A 1 92 ? -1.875 2.510 14.696 1.00 65.31 92 LEU A CA 1
ATOM 746 C C . LEU A 1 92 ? -2.126 1.510 13.563 1.00 65.31 92 LEU A C 1
ATOM 748 O O . LEU A 1 92 ? -1.205 0.796 13.179 1.00 65.31 92 LEU A O 1
ATOM 752 N N . ALA A 1 93 ? -3.314 1.505 12.957 1.00 65.69 93 ALA A N 1
ATOM 753 C CA . ALA A 1 93 ? -3.617 0.708 11.771 1.00 65.69 93 ALA A CA 1
ATOM 754 C C . ALA A 1 93 ? -2.732 1.106 10.581 1.00 65.69 93 ALA A C 1
ATOM 756 O O . ALA A 1 93 ? -2.207 0.239 9.895 1.00 65.69 93 ALA A O 1
ATOM 757 N N . PHE A 1 94 ? -2.490 2.400 10.367 1.00 70.25 94 PHE A N 1
ATOM 758 C CA . PHE A 1 94 ? -1.615 2.907 9.309 1.00 70.25 94 PHE A CA 1
ATOM 759 C C . PHE A 1 94 ? -0.166 2.423 9.467 1.00 70.25 94 PHE A C 1
ATOM 761 O O . PHE A 1 94 ? 0.454 1.975 8.498 1.00 70.25 94 PHE A O 1
ATOM 768 N N . ILE A 1 95 ? 0.360 2.474 10.696 1.00 70.06 95 ILE A N 1
ATOM 769 C CA . ILE A 1 95 ? 1.712 2.007 11.033 1.00 70.06 95 ILE A CA 1
ATOM 770 C C . ILE A 1 95 ? 1.809 0.484 10.906 1.00 70.06 95 ILE A C 1
ATOM 772 O O . ILE A 1 95 ? 2.784 -0.018 10.350 1.00 70.06 95 ILE A O 1
ATOM 776 N N . SER A 1 96 ? 0.803 -0.231 11.412 1.00 62.12 96 SER A N 1
ATOM 777 C CA . SER A 1 96 ? 0.809 -1.690 11.550 1.00 62.12 96 SER A CA 1
ATOM 778 C C . SER A 1 96 ? 0.311 -2.457 10.334 1.00 62.12 96 SER A C 1
ATOM 780 O O . SER A 1 96 ? 0.514 -3.670 10.286 1.00 62.12 96 SER A O 1
ATOM 782 N N . TYR A 1 97 ? -0.343 -1.798 9.366 1.00 59.59 97 TYR A N 1
ATOM 783 C CA . TYR A 1 97 ? -0.866 -2.473 8.181 1.00 59.59 97 TYR A CA 1
ATOM 784 C C . TYR A 1 97 ? 0.282 -3.211 7.504 1.00 59.59 97 TYR A C 1
ATOM 786 O O . TYR A 1 97 ? 1.235 -2.561 7.053 1.00 59.59 97 TYR A O 1
ATOM 794 N N . PRO A 1 98 ? 0.229 -4.544 7.456 1.00 57.22 98 PRO A N 1
ATOM 795 C CA . PRO A 1 98 ? 1.410 -5.310 7.158 1.00 57.22 98 PRO A CA 1
ATOM 796 C C . PRO A 1 98 ? 1.793 -5.066 5.703 1.00 57.22 98 PRO A C 1
ATOM 798 O O . PRO A 1 98 ? 0.953 -5.069 4.801 1.00 57.22 98 PRO A O 1
ATOM 801 N N . ASN A 1 99 ? 3.089 -4.883 5.472 1.00 58.53 99 ASN A N 1
ATOM 802 C CA . ASN A 1 99 ? 3.675 -4.837 4.136 1.00 58.53 99 ASN A CA 1
ATOM 803 C C . ASN A 1 99 ? 3.638 -6.224 3.459 1.00 58.53 99 ASN A C 1
ATOM 805 O O . ASN A 1 99 ? 4.387 -6.477 2.539 1.00 58.53 99 ASN A O 1
ATOM 809 N N . THR A 1 100 ? 2.794 -7.155 3.910 1.00 51.66 100 THR A N 1
ATOM 810 C CA . THR A 1 100 ? 2.739 -8.538 3.418 1.00 51.66 100 THR A CA 1
ATOM 811 C C . THR A 1 100 ? 1.796 -8.729 2.233 1.00 51.66 100 THR A C 1
ATOM 813 O O . THR A 1 100 ? 1.752 -9.821 1.675 1.00 51.66 100 THR A O 1
ATOM 816 N N . LYS A 1 101 ? 1.035 -7.704 1.823 1.00 60.97 101 LYS A N 1
ATOM 817 C CA . LYS A 1 101 ? 0.141 -7.813 0.662 1.00 60.97 101 LYS A CA 1
ATOM 818 C C . LYS A 1 101 ? 0.873 -7.532 -0.648 1.00 60.97 101 LYS A C 1
ATOM 820 O O . LYS A 1 101 ? 1.390 -6.436 -0.852 1.00 60.97 101 LYS A O 1
ATOM 825 N N . THR A 1 102 ? 0.807 -8.494 -1.565 1.00 66.06 102 THR A N 1
ATOM 826 C CA . THR A 1 102 ? 1.337 -8.426 -2.938 1.00 66.06 102 THR A CA 1
ATOM 827 C C . THR A 1 102 ? 0.833 -7.222 -3.734 1.00 66.06 102 THR A C 1
ATOM 829 O O . THR A 1 102 ? 1.534 -6.722 -4.614 1.00 66.06 102 THR A O 1
ATOM 832 N N . ASP A 1 103 ? -0.364 -6.725 -3.420 1.00 81.69 103 ASP A N 1
ATOM 833 C CA . ASP A 1 103 ? -1.009 -5.662 -4.193 1.00 81.69 103 ASP A CA 1
ATOM 834 C C . ASP A 1 103 ? -0.236 -4.343 -4.101 1.00 81.69 103 ASP A C 1
ATOM 836 O O . ASP A 1 103 ? -0.022 -3.680 -5.111 1.00 81.69 103 ASP A O 1
ATOM 840 N N . ILE A 1 104 ? 0.278 -3.989 -2.915 1.00 87.31 104 ILE A N 1
ATOM 841 C CA . ILE A 1 104 ? 1.016 -2.728 -2.747 1.00 87.31 104 ILE A CA 1
ATOM 842 C C . ILE A 1 104 ? 2.327 -2.744 -3.533 1.00 87.31 104 ILE A C 1
ATOM 844 O O . ILE A 1 104 ? 2.712 -1.741 -4.131 1.00 87.31 104 ILE A O 1
ATOM 848 N N . TYR A 1 105 ? 2.981 -3.904 -3.595 1.00 88.56 105 TYR A N 1
ATOM 849 C CA . TYR A 1 105 ? 4.171 -4.100 -4.409 1.00 88.56 105 TYR A CA 1
ATOM 850 C C . TYR A 1 105 ? 3.845 -4.071 -5.900 1.00 88.56 105 TYR A C 1
ATOM 852 O O . TYR A 1 105 ? 4.628 -3.525 -6.668 1.00 88.56 105 TYR A O 1
ATOM 860 N N . THR A 1 106 ? 2.670 -4.560 -6.302 1.00 90.25 106 THR A N 1
ATOM 861 C CA . THR A 1 106 ? 2.180 -4.469 -7.688 1.00 90.25 106 THR A CA 1
ATOM 862 C C . THR A 1 106 ? 1.962 -3.011 -8.110 1.00 90.25 106 THR A C 1
ATOM 864 O O . THR A 1 106 ? 2.326 -2.624 -9.225 1.00 90.25 106 THR A O 1
ATOM 867 N N . TYR A 1 107 ? 1.441 -2.171 -7.210 1.00 92.31 107 TYR A N 1
ATOM 868 C CA . TYR A 1 107 ? 1.286 -0.732 -7.446 1.00 92.31 107 TYR A CA 1
ATOM 869 C C . TYR A 1 107 ? 2.645 -0.060 -7.631 1.00 92.31 107 TYR A C 1
ATOM 871 O O . TYR A 1 107 ? 2.890 0.592 -8.643 1.00 92.31 107 TYR A O 1
ATOM 879 N N . LEU A 1 108 ? 3.567 -0.279 -6.690 1.00 93.50 108 LEU A N 1
ATOM 880 C CA . LEU A 1 108 ? 4.917 0.278 -6.765 1.00 93.50 108 LEU A CA 1
ATOM 881 C C . LEU A 1 108 ? 5.668 -0.209 -8.009 1.00 93.50 108 LEU A C 1
ATOM 883 O O . LEU A 1 108 ? 6.358 0.579 -8.651 1.00 93.50 108 LEU A O 1
ATOM 887 N N . HIS A 1 109 ? 5.498 -1.478 -8.383 1.00 94.00 109 HIS A N 1
ATOM 888 C CA . HIS A 1 109 ? 6.091 -2.048 -9.584 1.00 94.00 109 HIS A CA 1
ATOM 889 C C . HIS A 1 109 ? 5.555 -1.385 -10.858 1.00 94.00 109 HIS A C 1
ATOM 891 O O . HIS A 1 109 ? 6.344 -0.978 -11.707 1.00 94.00 109 HIS A O 1
ATOM 897 N N . SER A 1 110 ? 4.237 -1.174 -10.952 1.00 94.25 110 SER A N 1
ATOM 898 C CA . SER A 1 110 ? 3.621 -0.444 -12.073 1.00 94.25 110 SER A CA 1
ATOM 899 C C . SER A 1 110 ? 4.153 0.994 -12.171 1.00 94.25 110 SER A C 1
ATOM 901 O O . SER A 1 110 ? 4.483 1.466 -13.258 1.00 94.25 110 SER A O 1
ATOM 903 N N . GLY A 1 111 ? 4.324 1.675 -11.032 1.00 95.69 111 GLY A N 1
ATOM 904 C CA . GLY A 1 111 ? 4.952 2.998 -10.987 1.00 95.69 111 GLY A CA 1
ATOM 905 C C . GLY A 1 111 ? 6.413 2.985 -11.452 1.00 95.69 111 GLY A C 1
ATOM 906 O O . GLY A 1 111 ? 6.833 3.872 -12.194 1.00 95.69 111 GLY A O 1
ATOM 907 N N . LEU A 1 112 ? 7.186 1.961 -11.075 1.00 95.81 112 LEU A N 1
ATOM 908 C CA . LEU A 1 112 ? 8.571 1.790 -11.523 1.00 95.81 112 LEU A CA 1
ATOM 909 C C . LEU A 1 112 ? 8.679 1.492 -13.020 1.00 95.81 112 LEU A C 1
ATOM 911 O O . LEU A 1 112 ? 9.612 1.991 -13.646 1.00 95.81 112 LEU A O 1
ATOM 915 N N . MET A 1 113 ? 7.743 0.738 -13.604 1.00 96.31 113 MET A N 1
ATOM 916 C CA . MET A 1 113 ? 7.685 0.546 -15.058 1.00 96.31 113 MET A CA 1
ATOM 917 C C . MET A 1 113 ? 7.594 1.900 -15.763 1.00 96.31 113 MET A C 1
ATOM 919 O O . MET A 1 113 ? 8.435 2.214 -16.604 1.00 96.31 113 MET A O 1
ATOM 923 N N . ILE A 1 114 ? 6.646 2.744 -15.343 1.00 96.25 114 ILE A N 1
ATOM 924 C CA . ILE A 1 114 ? 6.443 4.075 -15.930 1.00 96.25 114 ILE A CA 1
ATOM 925 C C . ILE A 1 114 ? 7.691 4.950 -15.765 1.00 96.25 114 ILE A C 1
ATOM 927 O O . ILE A 1 114 ? 8.118 5.591 -16.724 1.00 96.25 114 ILE A O 1
ATOM 931 N N . LEU A 1 115 ? 8.310 4.951 -14.579 1.00 96.50 115 LEU A N 1
ATOM 932 C CA . LEU A 1 115 ? 9.540 5.710 -14.319 1.00 96.50 115 LEU A CA 1
ATOM 933 C C . LEU A 1 115 ? 10.719 5.270 -15.201 1.00 96.50 115 LEU A C 1
ATOM 935 O O . LEU A 1 115 ? 11.589 6.085 -15.495 1.00 96.50 115 LEU A O 1
ATOM 939 N N . ASN A 1 116 ? 10.736 4.013 -15.650 1.00 96.00 116 ASN A N 1
ATOM 940 C CA . ASN A 1 116 ? 11.738 3.478 -16.577 1.00 96.00 116 ASN A CA 1
ATOM 941 C C . ASN A 1 116 ? 11.307 3.581 -18.053 1.00 96.00 116 ASN A 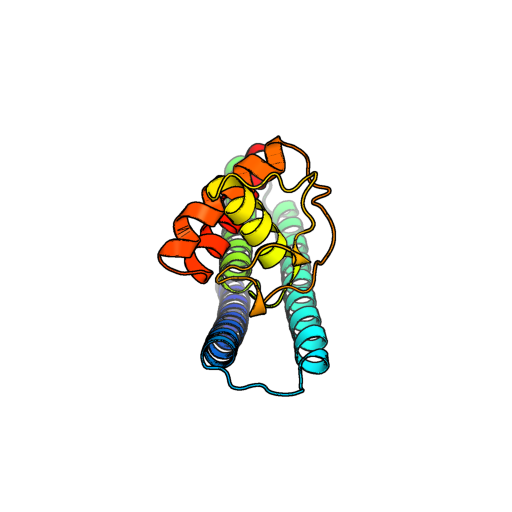C 1
ATOM 943 O O . ASN A 1 116 ? 11.930 2.974 -18.922 1.00 96.00 116 ASN A O 1
ATOM 947 N N . GLY A 1 117 ? 10.248 4.339 -18.358 1.00 95.75 117 GLY A N 1
ATOM 948 C CA . GLY A 1 117 ? 9.748 4.523 -19.723 1.00 95.75 117 GLY A CA 1
ATOM 949 C C . GLY A 1 117 ? 9.012 3.308 -20.294 1.00 95.75 117 GLY A C 1
ATOM 950 O O . GLY A 1 117 ? 8.761 3.251 -21.496 1.00 95.75 117 GLY A O 1
ATOM 951 N N . ILE A 1 118 ? 8.654 2.337 -19.453 1.00 96.62 118 ILE A N 1
ATOM 952 C CA . ILE A 1 118 ? 7.929 1.130 -19.843 1.00 96.62 118 ILE A CA 1
ATOM 953 C C . ILE A 1 118 ? 6.437 1.367 -19.630 1.00 96.62 118 ILE A C 1
ATOM 955 O O . ILE A 1 118 ? 5.997 1.743 -18.545 1.00 96.62 118 ILE A O 1
ATOM 959 N N . ASN A 1 119 ? 5.641 1.129 -20.672 1.00 95.56 119 ASN A N 1
ATOM 960 C CA . ASN A 1 119 ? 4.196 1.294 -20.601 1.00 95.56 119 ASN A CA 1
ATOM 961 C C . ASN A 1 119 ? 3.539 0.070 -19.926 1.00 95.56 119 ASN A C 1
ATOM 963 O O . ASN A 1 119 ? 3.498 -0.998 -20.546 1.00 95.56 119 ASN A O 1
ATOM 967 N N . PRO A 1 120 ? 2.964 0.211 -18.716 1.00 94.69 120 PRO A N 1
ATOM 968 C CA . PRO A 1 120 ? 2.428 -0.917 -17.958 1.00 94.69 120 PRO A CA 1
ATOM 969 C C . PRO A 1 120 ? 1.102 -1.455 -18.521 1.00 94.69 120 PRO A C 1
ATOM 971 O O . PRO A 1 120 ? 0.662 -2.529 -18.125 1.00 94.69 120 PRO A O 1
ATOM 974 N N . TYR A 1 121 ? 0.451 -0.743 -19.447 1.00 95.62 121 TYR A N 1
ATOM 975 C CA . TYR A 1 121 ? -0.770 -1.212 -20.117 1.00 95.62 121 TYR A CA 1
ATOM 976 C C . TYR A 1 121 ? -0.493 -2.169 -21.275 1.00 95.62 121 TYR A C 1
ATOM 978 O O . TYR A 1 121 ? -1.394 -2.874 -21.720 1.00 95.62 121 TYR A O 1
ATOM 986 N N . ILE A 1 122 ? 0.737 -2.157 -21.788 1.00 96.00 122 ILE A N 1
ATOM 987 C CA . ILE A 1 122 ? 1.143 -2.931 -22.964 1.00 96.00 122 ILE A CA 1
ATOM 988 C C . ILE A 1 122 ? 2.129 -4.017 -22.553 1.00 96.00 122 ILE A C 1
ATOM 990 O O . ILE A 1 122 ? 2.019 -5.152 -23.005 1.00 96.00 122 ILE A O 1
ATOM 994 N N . VAL A 1 123 ? 3.087 -3.664 -21.694 1.00 94.88 123 VAL A N 1
ATOM 995 C CA . VAL A 1 123 ? 4.111 -4.587 -21.217 1.00 94.88 123 VAL A CA 1
ATOM 996 C C . VAL A 1 123 ? 3.597 -5.285 -19.958 1.00 94.88 123 VAL A C 1
ATOM 998 O O . VAL A 1 123 ? 3.210 -4.600 -19.006 1.00 94.88 123 VAL A O 1
ATOM 1001 N N . PRO A 1 124 ? 3.559 -6.626 -19.932 1.00 93.56 124 PRO A N 1
ATOM 1002 C CA . PRO A 1 124 ? 3.236 -7.380 -18.730 1.00 93.56 124 PRO A CA 1
ATOM 1003 C C . PRO A 1 124 ? 4.235 -7.100 -17.603 1.00 93.56 124 PRO A C 1
ATOM 1005 O O . PRO A 1 124 ? 5.435 -6.977 -17.839 1.00 93.56 124 PRO A O 1
ATOM 1008 N N . ALA A 1 125 ? 3.761 -7.054 -16.358 1.00 91.00 125 ALA A N 1
ATOM 1009 C CA . ALA A 1 125 ? 4.629 -6.817 -15.203 1.00 91.00 125 ALA A CA 1
ATOM 1010 C C . ALA A 1 125 ? 5.696 -7.915 -15.013 1.00 91.00 125 ALA A C 1
ATOM 1012 O O . ALA A 1 125 ? 6.772 -7.646 -14.491 1.00 91.00 125 ALA A O 1
ATOM 1013 N N . GLY A 1 126 ? 5.439 -9.141 -15.486 1.00 89.06 126 GLY A N 1
ATOM 1014 C CA . GLY A 1 126 ? 6.424 -10.229 -15.454 1.00 89.06 126 GLY A CA 1
ATOM 1015 C C . GLY A 1 126 ? 7.644 -10.010 -16.359 1.00 89.06 126 GLY A C 1
ATOM 1016 O O . GLY A 1 126 ? 8.687 -10.617 -16.124 1.00 89.06 126 GLY A O 1
ATOM 1017 N N . ASP A 1 127 ? 7.533 -9.126 -17.355 1.00 92.19 127 ASP A N 1
ATOM 1018 C CA . ASP A 1 127 ? 8.595 -8.856 -18.332 1.00 92.19 127 ASP A CA 1
ATOM 1019 C C . ASP A 1 127 ? 9.520 -7.706 -17.894 1.00 92.19 127 ASP A C 1
ATOM 1021 O O . ASP A 1 127 ? 10.521 -7.416 -18.553 1.00 92.19 127 ASP A O 1
ATOM 1025 N N . PHE A 1 128 ? 9.217 -7.053 -16.765 1.00 92.81 128 PHE A N 1
ATOM 1026 C CA . PHE A 1 128 ? 10.046 -6.014 -16.166 1.00 92.81 128 PHE A CA 1
ATOM 1027 C C . PHE A 1 128 ? 10.605 -6.465 -14.813 1.00 92.81 128 PHE A C 1
ATOM 1029 O O . PHE A 1 128 ? 9.883 -6.876 -13.907 1.00 92.81 128 PHE A O 1
ATOM 1036 N N . TYR A 1 129 ? 11.922 -6.337 -14.642 1.00 92.06 129 TYR A N 1
ATOM 1037 C CA . TYR A 1 129 ? 12.599 -6.670 -13.391 1.00 92.06 129 TYR A CA 1
ATOM 1038 C C . TYR A 1 129 ? 12.989 -5.408 -12.628 1.00 92.06 129 TYR A C 1
ATOM 1040 O O . TYR A 1 129 ? 13.631 -4.502 -13.152 1.00 92.06 129 TYR A O 1
ATOM 1048 N N . SER A 1 130 ? 12.616 -5.375 -11.354 1.00 89.94 130 SER A N 1
ATOM 1049 C CA . SER A 1 130 ? 12.846 -4.265 -10.439 1.00 89.94 130 SER A CA 1
ATOM 1050 C C . SER A 1 130 ? 13.185 -4.791 -9.047 1.00 89.94 130 SER A C 1
ATOM 1052 O O . SER A 1 130 ? 12.970 -5.959 -8.730 1.00 89.94 130 SER A O 1
ATOM 1054 N N . GLN A 1 131 ? 13.619 -3.901 -8.164 1.00 86.44 131 GLN A N 1
ATOM 1055 C CA . GLN A 1 131 ? 13.848 -4.219 -6.753 1.00 86.44 131 GLN A CA 1
ATOM 1056 C C . GLN A 1 131 ? 12.602 -4.704 -5.991 1.00 86.44 131 GLN A C 1
ATOM 1058 O O . GLN A 1 131 ? 12.742 -5.353 -4.960 1.00 86.44 131 GLN A O 1
ATOM 1063 N N . VAL A 1 132 ? 11.389 -4.409 -6.481 1.00 87.25 132 VAL A N 1
ATOM 1064 C CA . VAL A 1 132 ? 10.141 -4.922 -5.888 1.00 87.25 132 VAL A CA 1
ATOM 1065 C C . VAL A 1 132 ? 9.712 -6.269 -6.467 1.00 87.25 132 VAL A C 1
ATOM 1067 O O . VAL A 1 132 ? 8.832 -6.905 -5.896 1.00 87.25 132 VAL A O 1
ATOM 1070 N N . SER A 1 133 ? 10.360 -6.746 -7.537 1.00 86.81 133 SER A N 1
ATOM 1071 C CA . SER A 1 133 ? 10.007 -8.001 -8.215 1.00 86.81 133 SER A CA 1
ATOM 1072 C C . SER A 1 133 ? 9.987 -9.257 -7.340 1.00 86.81 133 SER A C 1
ATOM 1074 O O . SER A 1 133 ? 9.100 -10.077 -7.548 1.00 86.81 133 SER A O 1
ATOM 1076 N N . PRO A 1 134 ? 10.845 -9.412 -6.316 1.00 84.19 134 PRO A N 1
ATOM 1077 C CA . PRO A 1 134 ? 10.751 -10.553 -5.404 1.00 84.19 134 PRO A CA 1
ATOM 1078 C C . PRO A 1 134 ? 9.486 -10.578 -4.529 1.00 84.19 134 PRO A C 1
ATOM 1080 O O . PRO A 1 134 ? 9.169 -11.614 -3.950 1.00 84.19 134 PRO A O 1
ATOM 1083 N N . TYR A 1 135 ? 8.786 -9.448 -4.389 1.00 78.69 135 TYR A N 1
ATOM 1084 C CA . TYR A 1 135 ? 7.718 -9.263 -3.399 1.00 78.69 135 TYR A CA 1
ATOM 1085 C C . TYR A 1 135 ? 6.307 -9.258 -4.002 1.00 78.69 135 TYR A C 1
ATOM 1087 O O . TYR A 1 135 ? 5.327 -9.079 -3.275 1.00 78.69 135 TYR A O 1
ATOM 1095 N N . PHE A 1 136 ? 6.172 -9.450 -5.316 1.00 79.69 136 PHE A N 1
ATOM 1096 C CA . PHE A 1 136 ? 4.876 -9.500 -5.988 1.00 79.69 136 PHE A CA 1
ATOM 1097 C C . PHE A 1 136 ? 4.819 -10.648 -7.002 1.00 79.69 136 PHE A C 1
ATOM 1099 O O . PHE A 1 136 ? 5.842 -11.105 -7.499 1.00 79.69 136 PHE A O 1
ATOM 1106 N N . SER A 1 137 ? 3.613 -11.138 -7.289 1.00 78.56 137 SER A N 1
ATOM 1107 C CA . SER A 1 137 ? 3.371 -12.290 -8.173 1.00 78.56 137 SER A CA 1
ATOM 1108 C C . SER A 1 137 ? 2.507 -11.946 -9.392 1.00 78.56 137 SER A C 1
ATOM 1110 O O . SER A 1 137 ? 2.026 -12.837 -10.091 1.00 78.56 137 SER A O 1
ATOM 1112 N N . TRP A 1 138 ? 2.279 -10.656 -9.649 1.00 82.06 138 TRP A N 1
ATOM 1113 C CA . TRP A 1 138 ? 1.460 -10.198 -10.767 1.00 82.06 138 TRP A CA 1
ATOM 1114 C C . TRP A 1 138 ? 2.251 -10.285 -12.073 1.00 82.06 138 TRP A C 1
ATOM 1116 O O . TRP A 1 138 ? 3.248 -9.602 -12.250 1.00 82.06 138 TRP A O 1
ATOM 1126 N N . LEU A 1 139 ? 1.812 -11.118 -13.012 1.00 87.50 139 LEU A N 1
ATOM 1127 C CA . LEU A 1 139 ? 2.521 -11.307 -14.286 1.00 87.50 139 LEU A CA 1
ATOM 1128 C C . LEU A 1 139 ? 1.817 -10.640 -15.472 1.00 87.50 139 LEU A C 1
ATOM 1130 O O . LEU A 1 139 ? 2.307 -10.717 -16.591 1.00 87.50 139 LEU A O 1
ATOM 1134 N N . GLN A 1 140 ? 0.668 -10.002 -15.248 1.00 91.75 140 GLN A N 1
ATOM 1135 C CA . GLN A 1 140 ? -0.167 -9.425 -16.303 1.00 91.75 140 GLN A CA 1
ATOM 1136 C C . GLN A 1 140 ? 0.125 -7.934 -16.514 1.00 91.75 140 GLN A C 1
ATOM 1138 O O . GLN A 1 140 ? 0.849 -7.304 -15.740 1.00 91.75 140 GLN A O 1
ATOM 1143 N N . THR A 1 141 ? -0.455 -7.354 -17.565 1.00 93.44 141 THR A N 1
ATOM 1144 C CA . THR A 1 141 ? -0.488 -5.900 -17.756 1.00 93.44 141 THR A CA 1
ATOM 1145 C C . THR A 1 141 ? -1.307 -5.229 -16.655 1.00 93.44 141 THR A C 1
ATOM 1147 O O . THR A 1 141 ? -2.104 -5.854 -15.951 1.00 93.44 141 THR A O 1
ATOM 1150 N N . SER A 1 142 ? -1.100 -3.932 -16.491 1.00 92.25 142 SER A N 1
ATOM 1151 C CA . SER A 1 142 ? -1.769 -3.138 -15.474 1.00 92.25 142 SER A CA 1
ATOM 1152 C C . SER A 1 142 ? -3.220 -2.845 -15.851 1.00 92.25 142 SER A C 1
ATOM 1154 O O . SER A 1 142 ? -3.517 -2.461 -16.981 1.00 92.25 142 SER A O 1
ATOM 1156 N N . THR A 1 143 ? -4.124 -3.010 -14.885 1.00 92.75 143 THR A N 1
ATOM 1157 C CA . THR A 1 143 ? -5.568 -2.753 -15.031 1.00 92.75 143 THR A CA 1
ATOM 1158 C C . THR A 1 143 ? -6.009 -1.448 -14.366 1.00 92.75 143 THR A C 1
ATOM 1160 O O . THR A 1 143 ? -7.198 -1.141 -14.340 1.00 92.75 143 THR A O 1
ATOM 1163 N N . TYR A 1 144 ? -5.073 -0.705 -13.773 1.00 91.94 144 TYR A N 1
ATOM 1164 C CA . TYR A 1 144 ? -5.356 0.525 -13.035 1.00 91.94 144 TYR A CA 1
ATOM 1165 C C . TYR A 1 144 ? -5.437 1.716 -13.973 1.00 91.94 144 TYR A C 1
ATOM 1167 O O . TYR A 1 144 ? -4.629 1.823 -14.889 1.00 91.94 144 TYR A O 1
ATOM 1175 N N . ASP A 1 145 ? -6.376 2.623 -13.718 1.00 93.31 145 ASP A N 1
ATOM 1176 C CA . ASP A 1 145 ? -6.564 3.828 -14.521 1.00 93.31 145 ASP A CA 1
ATOM 1177 C C . ASP A 1 145 ? -5.363 4.805 -14.446 1.00 93.31 145 ASP A C 1
ATOM 1179 O O . ASP A 1 145 ? -4.527 4.714 -13.538 1.00 93.31 145 ASP A O 1
ATOM 1183 N N . PRO A 1 146 ? -5.268 5.786 -15.367 1.00 93.38 146 PRO A N 1
ATOM 1184 C CA . PRO A 1 146 ? -4.148 6.728 -15.401 1.00 93.38 146 PRO A CA 1
ATOM 1185 C C . PRO A 1 146 ? -3.956 7.561 -14.126 1.00 93.38 146 PRO A C 1
ATOM 1187 O O . PRO A 1 146 ? -2.827 7.940 -13.818 1.00 93.38 146 PRO A O 1
ATOM 1190 N N . ILE A 1 147 ? -5.026 7.846 -13.378 1.00 92.88 147 ILE A N 1
ATOM 1191 C CA . ILE A 1 147 ? -4.943 8.625 -12.135 1.00 92.88 147 ILE A CA 1
ATOM 1192 C C . ILE A 1 147 ? -4.281 7.772 -11.052 1.00 92.88 147 ILE A C 1
ATOM 1194 O O . ILE A 1 147 ? -3.354 8.220 -10.379 1.00 92.88 147 ILE A O 1
ATOM 1198 N N . SER A 1 148 ? -4.698 6.517 -10.935 1.00 92.88 148 SER A N 1
ATOM 1199 C CA . SER A 1 148 ? -4.098 5.529 -10.046 1.00 92.88 148 SER A CA 1
ATOM 1200 C C . SER A 1 148 ? -2.619 5.319 -10.381 1.00 92.88 148 SER A C 1
ATOM 1202 O O . SER A 1 148 ? -1.776 5.388 -9.486 1.00 92.88 148 SER A O 1
ATOM 1204 N N . GLN A 1 149 ? -2.275 5.187 -11.670 1.00 94.25 149 GLN A N 1
ATOM 1205 C CA . GLN A 1 149 ? -0.877 5.092 -12.112 1.00 94.25 149 GLN A CA 1
ATOM 1206 C C . GLN A 1 149 ? -0.037 6.290 -11.674 1.00 94.25 149 GLN A C 1
ATOM 1208 O O . GLN A 1 149 ? 1.104 6.126 -11.249 1.00 94.25 149 GLN A O 1
ATOM 1213 N N . PHE A 1 150 ? -0.585 7.502 -11.745 1.00 95.06 150 PHE A N 1
ATOM 1214 C CA . PHE A 1 150 ? 0.126 8.696 -11.300 1.00 95.06 150 PHE A CA 1
ATOM 1215 C C . PHE A 1 150 ? 0.477 8.633 -9.802 1.00 95.06 150 PHE A C 1
ATOM 1217 O O . PHE A 1 150 ? 1.608 8.930 -9.414 1.00 95.06 150 PHE A O 1
ATOM 1224 N N . LEU A 1 151 ? -0.444 8.162 -8.956 1.00 94.69 151 LEU A N 1
ATOM 1225 C CA . LEU A 1 151 ? -0.181 7.962 -7.524 1.00 94.69 151 LEU A CA 1
ATOM 1226 C C . LEU A 1 151 ? 0.864 6.869 -7.270 1.00 94.69 151 LEU A C 1
ATOM 1228 O O . LEU A 1 151 ? 1.685 6.975 -6.350 1.00 94.69 151 LEU A O 1
ATOM 1232 N N . PHE A 1 152 ? 0.858 5.827 -8.100 1.00 95.06 152 PHE A N 1
ATOM 1233 C CA . PHE A 1 152 ? 1.854 4.765 -8.048 1.00 95.06 152 PHE A CA 1
ATOM 1234 C C . PHE A 1 152 ? 3.241 5.287 -8.402 1.00 95.06 152 PHE A C 1
ATOM 1236 O O . PHE A 1 152 ? 4.191 4.989 -7.685 1.00 95.06 152 PHE A O 1
ATOM 1243 N N . VAL A 1 153 ? 3.355 6.117 -9.442 1.00 96.25 153 VAL A N 1
ATOM 1244 C CA . VAL A 1 153 ? 4.606 6.772 -9.848 1.00 96.25 153 VAL A CA 1
ATOM 124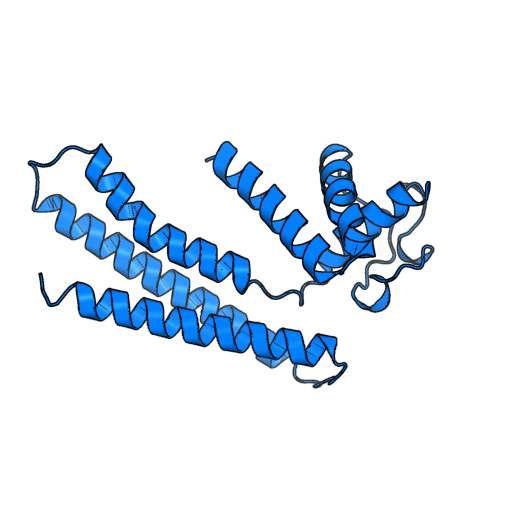5 C C . VAL A 1 153 ? 5.172 7.628 -8.720 1.00 96.25 153 VAL A C 1
ATOM 1247 O O . VAL A 1 153 ? 6.344 7.473 -8.378 1.00 96.25 153 VAL A O 1
ATOM 1250 N N . ILE A 1 154 ? 4.347 8.477 -8.091 1.00 96.00 154 ILE A N 1
ATOM 1251 C CA . ILE A 1 154 ? 4.784 9.307 -6.955 1.00 96.00 154 ILE A CA 1
ATOM 1252 C C . ILE A 1 154 ? 5.382 8.433 -5.854 1.00 96.00 154 ILE A C 1
ATOM 1254 O O . ILE A 1 154 ? 6.439 8.743 -5.313 1.00 96.00 154 ILE A O 1
ATOM 1258 N N . SER A 1 155 ? 4.719 7.325 -5.535 1.00 94.50 155 SER A N 1
ATOM 1259 C CA . SER A 1 155 ? 5.151 6.425 -4.465 1.00 94.50 155 SER A CA 1
ATOM 1260 C C . SER A 1 155 ? 6.401 5.628 -4.855 1.00 94.50 155 SER A C 1
ATOM 1262 O O . SER A 1 155 ? 7.306 5.436 -4.040 1.00 94.50 155 SER A O 1
ATOM 1264 N N . ALA A 1 156 ? 6.488 5.214 -6.120 1.00 94.44 156 ALA A N 1
ATOM 1265 C CA . ALA A 1 156 ? 7.601 4.472 -6.696 1.00 94.44 156 ALA A CA 1
ATOM 1266 C C . ALA A 1 156 ? 8.918 5.263 -6.678 1.00 94.44 156 ALA A C 1
ATOM 1268 O O . ALA A 1 156 ? 9.966 4.657 -6.450 1.00 94.44 156 ALA A O 1
ATOM 1269 N N . LEU A 1 157 ? 8.884 6.595 -6.822 1.00 95.75 157 LEU A N 1
ATOM 1270 C CA . LEU A 1 157 ? 10.077 7.454 -6.733 1.00 95.75 157 LEU A CA 1
ATOM 1271 C C . LEU A 1 157 ? 10.881 7.197 -5.449 1.00 95.75 157 LEU A C 1
ATOM 1273 O O . LEU A 1 157 ? 12.107 7.094 -5.478 1.00 95.75 157 LEU A O 1
ATOM 1277 N N . PHE A 1 158 ? 10.185 7.013 -4.328 1.00 93.00 158 PHE A N 1
ATOM 1278 C CA . PHE A 1 158 ? 10.804 6.817 -3.018 1.00 93.00 158 PHE A CA 1
ATOM 1279 C C . PHE A 1 158 ? 11.307 5.394 -2.783 1.00 93.00 158 PHE A C 1
ATOM 1281 O O . PHE A 1 158 ? 12.101 5.168 -1.868 1.00 93.00 158 PHE A O 1
ATOM 1288 N N . THR A 1 159 ? 10.900 4.436 -3.620 1.00 89.75 159 THR A N 1
ATOM 1289 C CA . THR A 1 159 ? 11.385 3.058 -3.496 1.00 89.75 159 THR A CA 1
ATOM 1290 C C . THR A 1 159 ? 12.882 2.972 -3.772 1.00 89.75 159 THR A C 1
ATOM 1292 O O . THR A 1 159 ? 13.542 2.117 -3.192 1.00 89.75 159 THR A O 1
ATOM 1295 N N . THR A 1 160 ? 13.440 3.868 -4.595 1.00 84.62 160 THR A N 1
ATOM 1296 C CA . THR A 1 160 ? 14.886 3.936 -4.893 1.00 84.62 160 THR A CA 1
ATOM 1297 C C . THR A 1 160 ? 15.748 4.180 -3.649 1.00 84.62 160 THR A C 1
ATOM 1299 O O . THR A 1 160 ? 16.906 3.776 -3.618 1.00 84.62 160 THR A O 1
ATOM 1302 N N . ILE A 1 161 ? 15.175 4.806 -2.614 1.00 86.25 161 ILE A N 1
ATOM 1303 C CA . ILE A 1 161 ? 15.810 4.999 -1.306 1.00 86.25 161 ILE A CA 1
ATOM 1304 C C . ILE A 1 161 ? 15.536 3.779 -0.423 1.00 86.25 161 ILE A C 1
ATOM 1306 O O . ILE A 1 161 ? 16.454 3.189 0.141 1.00 86.25 161 ILE A O 1
ATOM 1310 N N . ASN A 1 162 ? 14.257 3.427 -0.268 1.00 82.75 162 ASN A N 1
ATOM 1311 C CA . ASN A 1 162 ? 13.814 2.295 0.537 1.00 82.75 162 ASN A CA 1
ATOM 1312 C C . ASN A 1 162 ? 12.404 1.859 0.098 1.00 82.75 162 ASN A C 1
ATOM 1314 O O . ASN A 1 162 ? 11.489 2.681 0.026 1.00 82.75 162 ASN A O 1
ATOM 1318 N N . ILE A 1 163 ? 12.195 0.562 -0.147 1.00 86.25 163 ILE A N 1
ATOM 1319 C CA . ILE A 1 163 ? 10.890 0.015 -0.560 1.00 86.25 163 ILE A CA 1
ATOM 1320 C C . ILE A 1 163 ? 9.793 0.347 0.465 1.00 86.25 163 ILE A C 1
ATOM 1322 O O . ILE A 1 163 ? 8.706 0.783 0.084 1.00 86.25 163 ILE A O 1
ATOM 1326 N N . SER A 1 164 ? 10.089 0.227 1.761 1.00 83.62 164 SER A N 1
ATOM 1327 C CA . SER A 1 164 ? 9.157 0.543 2.846 1.00 83.62 164 SER A CA 1
ATOM 1328 C C . SER A 1 164 ? 8.766 2.020 2.853 1.00 83.62 164 SER A C 1
ATOM 1330 O O . SER A 1 164 ? 7.605 2.335 3.109 1.00 83.62 164 SER A O 1
ATOM 1332 N N . LEU A 1 165 ? 9.676 2.929 2.486 1.00 85.31 165 LEU A N 1
ATOM 1333 C CA . LEU A 1 165 ? 9.339 4.347 2.336 1.00 85.31 165 LEU A CA 1
ATOM 1334 C C . LEU A 1 165 ? 8.302 4.553 1.224 1.00 85.31 165 LEU A C 1
ATOM 1336 O O . LEU A 1 165 ? 7.292 5.212 1.459 1.00 85.31 165 LEU A O 1
ATOM 1340 N N . GLY A 1 166 ? 8.499 3.940 0.054 1.00 88.44 166 GLY A N 1
ATOM 1341 C CA . GLY A 1 166 ? 7.522 3.996 -1.040 1.00 88.44 166 GLY A CA 1
ATOM 1342 C C . GLY A 1 166 ? 6.142 3.466 -0.636 1.00 88.44 166 GLY A C 1
ATOM 1343 O O . GLY A 1 166 ? 5.124 4.080 -0.954 1.00 88.44 166 GLY A O 1
ATOM 1344 N N . ILE A 1 167 ? 6.098 2.385 0.150 1.00 87.69 167 ILE A N 1
ATOM 1345 C CA . ILE A 1 167 ? 4.847 1.843 0.700 1.00 87.69 167 ILE A CA 1
ATOM 1346 C C . ILE A 1 167 ? 4.143 2.861 1.606 1.00 87.69 167 ILE A C 1
ATOM 1348 O O . ILE A 1 167 ? 2.939 3.085 1.464 1.00 87.69 167 ILE A O 1
ATOM 1352 N N . TYR A 1 168 ? 4.865 3.486 2.539 1.00 86.88 168 TYR A N 1
ATOM 1353 C CA . TYR A 1 168 ? 4.264 4.460 3.452 1.00 86.88 168 TYR A CA 1
ATOM 1354 C C . TYR A 1 168 ? 3.811 5.735 2.737 1.00 86.88 168 TYR A C 1
ATOM 1356 O O . TYR A 1 168 ? 2.763 6.273 3.095 1.00 86.88 168 TYR A O 1
ATOM 1364 N N . ILE A 1 169 ? 4.525 6.179 1.698 1.00 91.31 169 ILE A N 1
ATOM 1365 C CA . ILE A 1 169 ? 4.074 7.284 0.842 1.00 91.31 169 ILE A CA 1
ATOM 1366 C C . ILE A 1 169 ? 2.763 6.917 0.142 1.00 91.31 169 ILE A C 1
ATOM 1368 O O . ILE A 1 169 ? 1.811 7.694 0.197 1.00 91.31 169 ILE A O 1
ATOM 1372 N N . PHE A 1 170 ? 2.657 5.713 -0.427 1.00 90.81 170 PHE A N 1
ATOM 1373 C CA . PHE A 1 170 ? 1.416 5.270 -1.064 1.00 90.81 170 PHE A CA 1
ATOM 1374 C C . PHE A 1 170 ? 0.243 5.217 -0.078 1.00 90.81 170 PHE A C 1
ATOM 1376 O O . PHE A 1 170 ? -0.842 5.737 -0.356 1.00 90.81 170 PHE A O 1
ATOM 1383 N N . LYS A 1 171 ? 0.467 4.641 1.111 1.00 86.94 171 LYS A N 1
ATOM 1384 C CA . LYS A 1 171 ? -0.528 4.619 2.192 1.00 86.94 171 LYS A CA 1
ATOM 1385 C C . LYS A 1 171 ? -0.965 6.037 2.559 1.00 86.94 171 LYS A C 1
ATOM 1387 O O . LYS A 1 171 ? -2.157 6.282 2.732 1.00 86.94 171 LYS A O 1
ATOM 1392 N N . PHE A 1 172 ? -0.019 6.967 2.670 1.00 87.94 172 PHE A N 1
ATOM 1393 C CA . PHE A 1 172 ? -0.298 8.358 3.016 1.00 87.94 172 PHE A CA 1
ATOM 1394 C C . PHE A 1 172 ? -1.147 9.060 1.951 1.00 87.94 172 PHE A C 1
ATOM 1396 O O . PHE A 1 172 ? -2.117 9.729 2.297 1.00 87.94 172 PHE A O 1
ATOM 1403 N N . LEU A 1 173 ? -0.853 8.849 0.664 1.00 89.25 173 LEU A N 1
ATOM 1404 C CA . LEU A 1 173 ? -1.679 9.364 -0.432 1.00 89.25 173 LEU A CA 1
ATOM 1405 C C . LEU A 1 173 ? -3.111 8.823 -0.349 1.00 89.25 173 LEU A C 1
ATOM 1407 O O . LEU A 1 173 ? -4.061 9.601 -0.399 1.00 89.25 173 LEU A O 1
ATOM 1411 N N . CYS A 1 174 ? -3.277 7.513 -0.142 1.00 85.94 174 CYS A N 1
ATOM 1412 C CA . CYS A 1 174 ? -4.598 6.906 0.038 1.00 85.94 174 CYS A CA 1
ATOM 1413 C C . CYS A 1 174 ? -5.348 7.506 1.236 1.00 85.94 174 CYS A C 1
ATOM 1415 O O . CYS A 1 174 ? -6.546 7.771 1.148 1.00 85.94 174 CYS A O 1
ATOM 1417 N N . LEU A 1 175 ? -4.643 7.754 2.345 1.00 82.75 175 LEU A N 1
ATOM 1418 C CA . LEU A 1 175 ? -5.214 8.388 3.529 1.00 82.75 175 LEU A CA 1
ATOM 1419 C C . LEU A 1 175 ? -5.675 9.821 3.237 1.00 82.75 175 LEU A C 1
ATOM 1421 O O . LEU A 1 175 ? -6.762 10.192 3.667 1.00 82.75 175 LEU A O 1
ATOM 1425 N N . ILE A 1 176 ? -4.900 10.606 2.482 1.00 84.81 176 ILE A N 1
ATOM 1426 C CA . ILE A 1 176 ? -5.309 11.952 2.054 1.00 84.81 176 ILE A CA 1
ATOM 1427 C C . ILE A 1 176 ? -6.609 11.880 1.256 1.00 84.81 176 ILE A C 1
ATOM 1429 O O . ILE A 1 176 ? -7.556 12.583 1.595 1.00 84.81 176 ILE A O 1
ATOM 1433 N N . PHE A 1 177 ? -6.691 11.016 0.241 1.00 82.31 177 PHE A N 1
ATOM 1434 C CA . PHE A 1 177 ? -7.920 10.871 -0.546 1.00 82.31 177 PHE A CA 1
ATOM 1435 C C . PHE A 1 177 ? -9.105 10.441 0.314 1.00 82.31 177 PHE A C 1
ATOM 1437 O O . PHE A 1 177 ? -10.198 10.972 0.151 1.00 82.31 177 PHE A O 1
ATOM 1444 N N . HIS A 1 178 ? -8.886 9.526 1.258 1.00 74.81 178 HIS A N 1
ATOM 1445 C CA . HIS A 1 178 ? -9.926 9.112 2.189 1.00 74.81 178 HIS A CA 1
ATOM 1446 C C . HIS A 1 178 ? -10.428 10.282 3.045 1.00 74.81 178 HIS A C 1
ATOM 1448 O O . HIS A 1 178 ? -11.632 10.455 3.176 1.00 74.81 178 HIS A O 1
ATOM 1454 N N . VAL A 1 179 ? -9.522 11.104 3.585 1.00 74.44 179 VAL A N 1
ATOM 1455 C CA . VAL A 1 179 ? -9.871 12.266 4.419 1.00 74.44 179 VAL A CA 1
ATOM 1456 C C . VAL A 1 179 ? -10.536 13.378 3.607 1.00 74.44 179 VAL A C 1
ATOM 1458 O O . VAL A 1 179 ? -11.450 14.016 4.108 1.00 74.44 179 VAL A O 1
ATOM 1461 N N . LEU A 1 180 ? -10.102 13.620 2.368 1.00 75.00 180 LEU A N 1
ATOM 1462 C CA . LEU A 1 180 ? -10.690 14.646 1.497 1.00 75.00 180 LEU A CA 1
ATOM 1463 C C . LEU A 1 180 ? -12.063 14.249 0.937 1.00 75.00 180 LEU A C 1
ATOM 1465 O O . LEU A 1 180 ? -12.821 15.122 0.522 1.00 75.00 180 LEU A O 1
ATOM 1469 N N . ASN A 1 181 ? -12.363 12.951 0.897 1.00 70.38 181 ASN A N 1
ATOM 1470 C CA . ASN A 1 181 ? -13.636 12.411 0.421 1.00 70.38 181 ASN A CA 1
ATOM 1471 C C . ASN A 1 181 ? -14.636 12.102 1.557 1.00 70.38 181 ASN A C 1
ATOM 1473 O O . ASN A 1 181 ? -15.758 11.684 1.273 1.00 70.38 181 ASN A O 1
ATOM 1477 N N . ALA A 1 182 ? -14.226 12.247 2.820 1.00 54.81 182 ALA A N 1
ATOM 1478 C CA . ALA A 1 182 ? -15.043 12.013 4.015 1.00 54.81 182 ALA A CA 1
ATOM 1479 C C . ALA A 1 182 ? -15.729 13.300 4.496 1.00 54.81 182 ALA A C 1
ATOM 1481 O O . ALA A 1 182 ? -16.888 13.191 4.961 1.00 54.81 182 ALA A O 1
#

Secondary structure (DSSP, 8-state):
-HHHHHHHHHHHHHHHHHHHHHHHHHHHHHTT---S-HHHHHHHHHHHHHHHHHHHHHHHHHHHHHHTT-TTS-HHHHHHHHHHHHHHHHHHHHHHS-TT-HHHHHHHHHHHHHHTT--TTTS-GGG---TTGGG----SPP-S-HHHHHHHHHHHHGGGT-HHHHHHHHHHHHHHHHHHT-

Sequence (182 aa):
MFKRIKIEFISLVFCFILCAELLLKQYRLEVGVSDARLTYNDLRIGAEYIALNILYLIWLRKAKLNDQQDSTIGSRVKFVQAIAPSSIFLLLAFISYPNTKTDIYTYLHSGLMILNGINPYIVPAGDFYSQVSPYFSWLQTSTYDPISQFLFVISALFTTINISLGIYIFKFLCLIFHVLNA

Foldseek 3Di:
DVVVVVLLVVLLVLLVVLLVVLVVVLVCVVVPVDDPCVPVVVVVVVVSVVVNVVSLVVVVVVLVVVCVVDPDDDPVVSVCVNCVSVVSSVVSCLSRVHPLDQVLLVLLLLLVCVVVVHHLQVAFSLVDDDPSVVRHDGGGRDPDDPVSSVLSVVLNVCVVVPVVSSSSSSSVVVVVVVVVVD